Protein AF-0000000075267947 (afdb_homodimer)

pLDDT: mean 94.57, std 9.9, range [44.94, 98.88]

Sequence (146 aa):
MGRKKIKIQPIKDDRNRQVTFLKRKHGLMKKAYELSVLCDCEIALIIFNNNGKLVQYASTDIDKILMKYTEVRMGRKKIKIQPIKDDRNRQVTFLKRKHGLMKKAYELSVLCDCEIALIIFNNNGKLVQYASTDIDKILMKYTEVR

Solvent-accessible surface area (backbone atoms only — not comparable to full-atom values): 8248 Å² total; per-residue (Å²): 131,78,78,79,84,74,77,88,44,64,51,81,53,65,68,59,25,50,53,50,42,55,53,48,52,50,50,52,51,50,52,50,51,46,48,24,43,28,38,54,28,46,38,38,38,41,35,29,43,72,83,62,52,81,46,75,49,45,71,64,60,52,67,57,52,51,50,51,48,64,68,71,100,132,77,76,79,85,75,77,91,44,64,49,80,54,64,69,59,23,51,53,50,41,55,53,48,52,52,51,50,51,51,51,51,52,46,47,24,44,29,38,55,28,46,38,37,38,42,36,29,42,71,85,62,52,80,45,76,49,48,71,62,60,52,68,57,53,52,49,50,49,68,70,69,106

Nearest PDB structures (foldseek):
  1egw-assembly1_B  TM=9.917E-01  e=1.028E-09  Homo sapiens
  3p57-assembly1_D  TM=9.817E-01  e=1.560E-09  Homo sapiens
  6byy-assembly1_B  TM=9.803E-01  e=1.560E-09  Homo sapiens
  1n6j-assembly1_A  TM=9.593E-01  e=1.028E-09  Homo sapiens
  6wc2-assembly2_C  TM=9.801E-01  e=2.367E-09  Homo sapiens

Radius of gyration: 15.8 Å; Cα contacts (8 Å, |Δi|>4): 189; chains: 2; bounding box: 46×40×33 Å

Structure (mmCIF, N/CA/C/O backbone):
data_AF-0000000075267947-model_v1
#
loop_
_entity.id
_entity.type
_entity.pdbx_description
1 polymer 'MADS-box transcription factor'
#
loop_
_atom_site.group_PDB
_atom_site.id
_atom_site.type_symbol
_atom_site.label_atom_id
_atom_site.label_alt_id
_atom_site.label_comp_id
_atom_site.label_asym_id
_atom_site.label_entity_id
_atom_site.label_seq_id
_atom_site.pdbx_PDB_ins_code
_atom_site.Cartn_x
_atom_site.Cartn_y
_atom_site.Cartn_z
_atom_site.occupancy
_atom_site.B_iso_or_equiv
_atom_site.auth_seq_id
_atom_site.auth_comp_id
_atom_site.auth_asym_id
_atom_site.auth_atom_id
_atom_site.pdbx_PDB_model_num
ATOM 1 N N . ME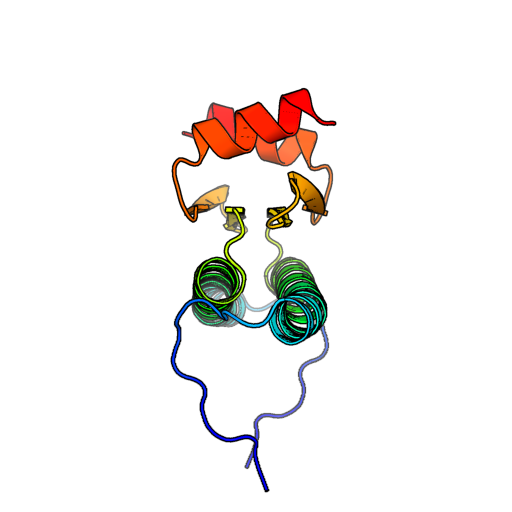T A 1 1 ? -24.734 -5.973 -10.82 1 44.94 1 MET A N 1
ATOM 2 C CA . MET A 1 1 ? -24.422 -7.055 -9.898 1 44.94 1 MET A CA 1
ATOM 3 C C . MET A 1 1 ? -22.969 -6.969 -9.422 1 44.94 1 MET A C 1
ATOM 5 O O . MET A 1 1 ? -22.078 -6.648 -10.203 1 44.94 1 MET A O 1
ATOM 9 N N . GLY A 1 2 ? -22.766 -6.812 -8.133 1 45.41 2 GLY A N 1
ATOM 10 C CA . GLY A 1 2 ? -21.391 -6.66 -7.703 1 45.41 2 GLY A CA 1
ATOM 11 C C . GLY A 1 2 ? -20.547 -7.91 -7.922 1 45.41 2 GLY A C 1
ATOM 12 O O . GLY A 1 2 ? -21.094 -9 -8.125 1 45.41 2 GLY A O 1
ATOM 13 N N . ARG A 1 3 ? -19.406 -7.859 -8.219 1 65.62 3 ARG A N 1
ATOM 14 C CA . ARG A 1 3 ? -18.531 -9.016 -8.43 1 65.62 3 ARG A CA 1
ATOM 15 C C . ARG A 1 3 ? -18.562 -9.945 -7.227 1 65.62 3 ARG A C 1
ATOM 17 O O . ARG A 1 3 ? -18.812 -9.508 -6.102 1 65.62 3 ARG A O 1
ATOM 24 N N . LYS A 1 4 ? -18.688 -11.281 -7.539 1 73.62 4 LYS A N 1
ATOM 25 C CA . LYS A 1 4 ? -18.562 -12.266 -6.469 1 73.62 4 LYS A CA 1
ATOM 26 C C . LYS A 1 4 ? -17.312 -12.016 -5.637 1 73.62 4 LYS A C 1
ATOM 28 O O . LYS A 1 4 ? -16.266 -11.641 -6.172 1 73.62 4 LYS A O 1
ATOM 33 N N . LYS A 1 5 ? -17.5 -12.141 -4.32 1 82.19 5 LYS A N 1
ATOM 34 C CA . LYS A 1 5 ? -16.375 -12.055 -3.41 1 82.19 5 LYS A CA 1
ATOM 35 C C . LYS A 1 5 ? -15.328 -13.125 -3.717 1 82.19 5 LYS A C 1
ATOM 37 O O . LYS A 1 5 ? -15.672 -14.305 -3.855 1 82.19 5 LYS A O 1
ATOM 42 N N . ILE A 1 6 ? -14.141 -12.727 -3.883 1 85.06 6 ILE A N 1
ATOM 43 C CA . ILE A 1 6 ? -13.078 -13.672 -4.219 1 85.06 6 ILE A CA 1
ATOM 44 C C . ILE A 1 6 ? -12.375 -14.133 -2.943 1 85.06 6 ILE A C 1
ATOM 46 O O . ILE A 1 6 ? -12.195 -13.344 -2.01 1 85.06 6 ILE A O 1
ATOM 50 N N . LYS A 1 7 ? -12.172 -15.523 -2.893 1 93 7 LYS A N 1
ATOM 51 C CA . LYS A 1 7 ? -11.32 -16.047 -1.828 1 93 7 LYS A CA 1
ATOM 52 C C . LYS A 1 7 ? -9.875 -15.57 -1.996 1 93 7 LYS A C 1
ATOM 54 O O . LYS A 1 7 ? -9.344 -15.57 -3.109 1 93 7 LYS A O 1
ATOM 59 N N . ILE A 1 8 ? -9.25 -15.172 -0.842 1 97.25 8 ILE A N 1
ATOM 60 C CA . ILE A 1 8 ? -7.859 -14.719 -0.91 1 97.25 8 ILE A CA 1
ATOM 61 C C . ILE A 1 8 ? -6.93 -15.93 -0.964 1 97.25 8 ILE A C 1
ATOM 63 O O . ILE A 1 8 ? -6.512 -16.438 0.075 1 97.25 8 ILE A O 1
ATOM 67 N N . GLN A 1 9 ? -6.785 -16.359 -2.043 1 97.81 9 GLN A N 1
ATOM 68 C CA . GLN A 1 9 ? -5.887 -17.469 -2.379 1 97.81 9 GLN A CA 1
ATOM 69 C C . GLN A 1 9 ? -5.168 -17.203 -3.699 1 97.81 9 GLN A C 1
ATOM 71 O O . GLN A 1 9 ? -5.691 -16.5 -4.566 1 97.81 9 GLN A O 1
ATOM 76 N N . PRO A 1 10 ? -3.996 -17.766 -3.732 1 97.38 10 PRO A N 1
ATOM 77 C CA . PRO A 1 10 ? -3.258 -17.547 -4.977 1 97.38 10 PRO A CA 1
ATOM 78 C C . PRO A 1 10 ? -4.078 -17.891 -6.219 1 97.38 10 PRO A C 1
ATOM 80 O O . PRO A 1 10 ? -4.719 -18.938 -6.266 1 97.38 10 PRO A O 1
ATOM 83 N N . ILE A 1 11 ? -4.055 -17 -7.164 1 97.25 11 ILE A N 1
ATOM 84 C CA . ILE A 1 11 ? -4.699 -17.219 -8.453 1 97.25 11 ILE A CA 1
ATOM 85 C C . ILE A 1 11 ? -3.828 -18.141 -9.312 1 97.25 11 ILE A C 1
ATOM 87 O O . ILE A 1 11 ? -2.66 -17.844 -9.562 1 97.25 11 ILE A O 1
ATOM 91 N N . LYS A 1 12 ? -4.344 -19.188 -9.797 1 96.56 12 LYS A N 1
ATOM 92 C CA . LYS A 1 12 ? -3.588 -20.203 -10.531 1 96.56 12 LYS A CA 1
ATOM 93 C C . LYS A 1 12 ? -3.424 -19.812 -12 1 96.56 12 LYS A C 1
ATOM 95 O O . LYS A 1 12 ? -2.35 -19.984 -12.578 1 96.56 12 LYS A O 1
ATOM 100 N N . ASP A 1 13 ? -4.52 -19.328 -12.594 1 96.62 13 ASP A N 1
ATOM 101 C CA . ASP A 1 13 ? -4.469 -18.953 -14 1 96.62 13 ASP A CA 1
ATOM 102 C C . ASP A 1 13 ? -3.588 -17.719 -14.211 1 96.62 13 ASP A C 1
ATOM 104 O O . ASP A 1 13 ? -3.832 -16.672 -13.617 1 96.62 13 ASP A O 1
ATOM 108 N N . ASP A 1 14 ? -2.604 -17.844 -15.102 1 95.56 14 ASP A N 1
ATOM 109 C CA . ASP A 1 14 ? -1.613 -16.781 -15.297 1 95.56 14 ASP A CA 1
ATOM 110 C C . ASP A 1 14 ? -2.262 -15.523 -15.844 1 95.56 14 ASP A C 1
ATOM 112 O O . ASP A 1 14 ? -1.948 -14.414 -15.406 1 95.56 14 ASP A O 1
ATOM 116 N N . ARG A 1 15 ? -3.102 -15.711 -16.797 1 96.62 15 ARG A N 1
ATOM 117 C CA . ARG A 1 15 ? -3.74 -14.555 -17.406 1 96.62 15 ARG A CA 1
ATOM 118 C C . ARG A 1 15 ? -4.57 -13.781 -16.391 1 96.62 15 ARG A C 1
ATOM 120 O O . ARG A 1 15 ? -4.457 -12.562 -16.281 1 96.62 15 ARG A O 1
ATOM 127 N N . ASN A 1 16 ? -5.375 -14.477 -15.609 1 96 16 ASN A N 1
ATOM 128 C CA . ASN A 1 16 ? -6.184 -13.844 -14.57 1 96 16 ASN A CA 1
ATOM 129 C C . ASN A 1 16 ? -5.309 -13.195 -13.492 1 96 16 ASN A C 1
ATOM 131 O O . ASN A 1 16 ? -5.625 -12.109 -13 1 96 16 ASN A O 1
ATOM 135 N N . ARG A 1 17 ? -4.281 -13.906 -13.164 1 97.25 17 ARG A N 1
ATOM 136 C CA . ARG A 1 17 ? -3.377 -13.391 -12.141 1 97.25 17 ARG A CA 1
ATOM 137 C C . ARG A 1 17 ? -2.754 -12.07 -12.578 1 97.25 17 ARG A C 1
ATOM 139 O O . ARG A 1 17 ? -2.645 -11.133 -11.781 1 97.25 17 ARG A O 1
ATOM 146 N N . GLN A 1 18 ? -2.422 -12.055 -13.812 1 97.31 18 GLN A N 1
ATOM 147 C CA . GLN A 1 18 ? -1.808 -10.844 -14.344 1 97.31 18 GLN A CA 1
ATOM 148 C C . GLN A 1 18 ? -2.809 -9.695 -14.391 1 97.31 18 GLN A C 1
ATOM 150 O O . GLN A 1 18 ? -2.475 -8.555 -14.055 1 97.31 18 GLN A O 1
ATOM 155 N N . VAL A 1 19 ? -3.996 -10.062 -14.812 1 97.25 19 VAL A N 1
ATOM 156 C CA . VAL A 1 19 ? -5.027 -9.031 -14.906 1 97.25 19 VAL A CA 1
ATOM 157 C C . VAL A 1 19 ? -5.348 -8.492 -13.516 1 97.25 19 VAL A C 1
ATOM 159 O O . VAL A 1 19 ? -5.457 -7.277 -13.328 1 97.25 19 VAL A O 1
ATOM 162 N N . THR A 1 20 ? -5.492 -9.359 -12.562 1 97.25 20 THR A N 1
ATOM 163 C CA . THR A 1 20 ? -5.762 -8.953 -11.188 1 97.25 20 THR A CA 1
ATOM 164 C C . THR A 1 20 ? -4.617 -8.109 -10.633 1 97.25 20 THR A C 1
ATOM 166 O O . THR A 1 20 ? -4.852 -7.074 -10.008 1 97.25 20 THR A O 1
ATOM 169 N N . PHE A 1 21 ? -3.365 -8.508 -10.906 1 98.38 21 PHE A N 1
ATOM 170 C CA . PHE A 1 21 ? -2.197 -7.773 -10.438 1 98.38 21 PHE A CA 1
ATOM 171 C C . PHE A 1 21 ? -2.227 -6.332 -10.922 1 98.38 21 PHE A C 1
ATOM 173 O O . PHE A 1 21 ? -2.016 -5.402 -10.148 1 98.38 21 PHE A O 1
ATOM 180 N N . LEU A 1 22 ? -2.543 -6.16 -12.148 1 97.94 22 LEU A N 1
ATOM 181 C CA . LEU A 1 22 ? -2.527 -4.824 -12.742 1 97.94 22 LEU A CA 1
ATOM 182 C C . LEU A 1 22 ? -3.584 -3.934 -12.094 1 97.94 22 LEU A C 1
ATOM 184 O O . LEU A 1 22 ? -3.303 -2.785 -11.742 1 97.94 22 LEU A O 1
ATOM 188 N N . LYS A 1 23 ? -4.676 -4.531 -11.953 1 97.56 23 LYS A N 1
ATOM 189 C CA . LYS A 1 23 ? -5.785 -3.754 -11.398 1 97.56 23 LYS A CA 1
ATOM 190 C C . LYS A 1 23 ? -5.551 -3.422 -9.93 1 97.56 23 LYS A C 1
ATOM 192 O O . LYS A 1 23 ? -5.684 -2.268 -9.523 1 97.56 23 LYS A O 1
ATOM 197 N N . ARG A 1 24 ? -5.176 -4.367 -9.258 1 98.31 24 ARG A N 1
ATOM 198 C CA . ARG A 1 24 ? -5.023 -4.16 -7.82 1 98.31 24 ARG A CA 1
ATOM 199 C C . ARG A 1 24 ? -3.779 -3.332 -7.512 1 98.31 24 ARG A C 1
ATOM 201 O O . ARG A 1 24 ? -3.766 -2.553 -6.559 1 98.31 24 ARG A O 1
ATOM 208 N N . LYS A 1 25 ? -2.719 -3.576 -8.219 1 98.44 25 LYS A N 1
ATOM 209 C CA . LYS A 1 25 ? -1.523 -2.752 -8.062 1 98.44 25 LYS A CA 1
ATOM 210 C C . LYS A 1 25 ? -1.855 -1.271 -8.219 1 98.44 25 LYS A C 1
ATOM 212 O O . LYS A 1 25 ? -1.41 -0.444 -7.418 1 98.44 25 LYS A O 1
ATOM 217 N N . HIS A 1 26 ? -2.627 -1.003 -9.25 1 98.25 26 HIS A N 1
ATOM 218 C CA . HIS A 1 26 ? -3.018 0.383 -9.484 1 98.25 26 HIS A CA 1
ATOM 219 C C . HIS A 1 26 ? -3.844 0.93 -8.328 1 98.25 26 HIS A C 1
ATOM 221 O O . HIS A 1 26 ?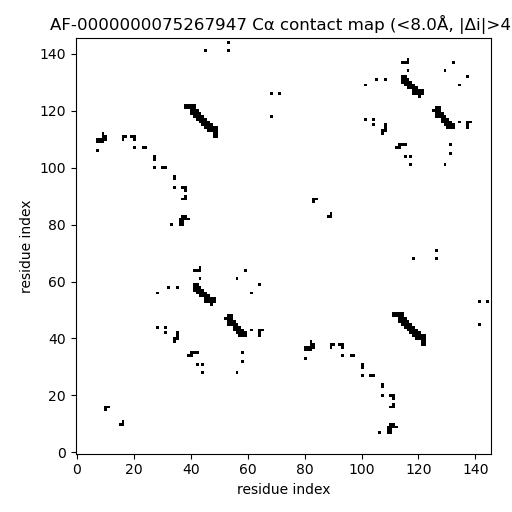 -3.643 2.068 -7.898 1 98.25 26 HIS A O 1
ATOM 227 N N . GLY A 1 27 ? -4.773 0.113 -7.879 1 98.31 27 GLY A N 1
ATOM 228 C CA . GLY A 1 27 ? -5.578 0.511 -6.73 1 98.31 27 GLY A CA 1
ATOM 229 C C . GLY A 1 27 ? -4.754 0.748 -5.48 1 98.31 27 GLY A C 1
ATOM 230 O O . GLY A 1 27 ? -4.992 1.71 -4.746 1 98.31 27 GLY A O 1
ATOM 231 N N . LEU A 1 28 ? -3.838 -0.095 -5.238 1 98.81 28 LEU A N 1
ATOM 232 C CA . LEU A 1 28 ? -2.965 0.012 -4.074 1 98.81 28 LEU A CA 1
ATOM 233 C C . LEU A 1 28 ? -2.146 1.298 -4.125 1 98.81 28 LEU A C 1
ATOM 235 O O . LEU A 1 28 ? -2.062 2.025 -3.133 1 98.81 28 LEU A O 1
ATOM 239 N N . MET A 1 29 ? -1.665 1.595 -5.301 1 98.56 29 MET A N 1
ATOM 240 C CA . MET A 1 29 ? -0.85 2.793 -5.473 1 98.56 29 MET A CA 1
ATOM 241 C C . MET A 1 29 ? -1.688 4.055 -5.285 1 98.56 29 MET A C 1
ATOM 243 O O . MET A 1 29 ? -1.232 5.023 -4.676 1 98.56 29 MET A O 1
ATOM 247 N N . LYS A 1 30 ? -2.848 3.988 -5.801 1 9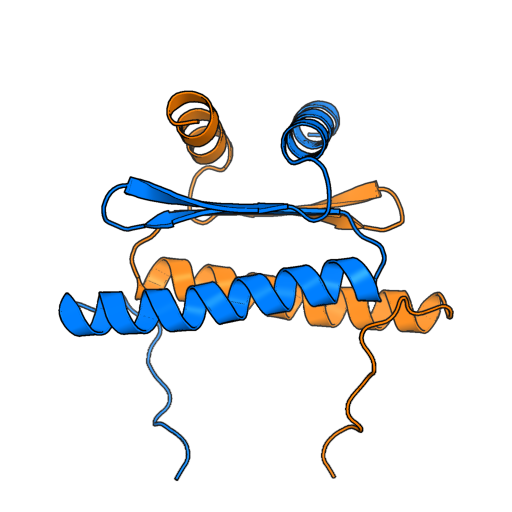8.31 30 LYS A N 1
ATOM 248 C CA . LYS A 1 30 ? -3.754 5.121 -5.637 1 98.31 30 LYS A CA 1
ATOM 249 C C . LYS A 1 30 ? -4.066 5.367 -4.164 1 98.31 30 LYS A C 1
ATOM 251 O O . LYS A 1 30 ? -4.035 6.508 -3.699 1 98.31 30 LYS A O 1
ATOM 256 N N . LYS A 1 31 ? -4.332 4.32 -3.482 1 98.56 31 LYS A N 1
ATOM 257 C CA . LYS A 1 31 ? -4.652 4.445 -2.062 1 98.56 31 LYS A CA 1
ATOM 258 C C . LYS A 1 31 ? -3.449 4.945 -1.27 1 98.56 31 LYS A C 1
ATOM 260 O O . LYS A 1 31 ? -3.605 5.684 -0.294 1 98.56 31 LYS A O 1
ATOM 265 N N . ALA A 1 32 ? -2.242 4.523 -1.625 1 98.81 32 ALA A N 1
ATOM 266 C CA . ALA A 1 32 ? -1.024 4.996 -0.971 1 98.81 32 ALA A CA 1
ATOM 267 C C . ALA A 1 32 ? -0.832 6.492 -1.185 1 98.81 32 ALA A C 1
ATOM 269 O O . ALA A 1 32 ? -0.498 7.223 -0.248 1 98.81 32 ALA A O 1
ATOM 270 N N . TYR A 1 33 ? -1.045 6.965 -2.373 1 98.69 33 TYR A N 1
ATOM 271 C CA . TYR A 1 33 ? -0.956 8.383 -2.697 1 98.69 33 TYR A CA 1
ATOM 272 C C . TYR A 1 33 ? -1.949 9.195 -1.873 1 98.69 33 TYR A C 1
ATOM 274 O O . TYR A 1 33 ? -1.587 10.211 -1.276 1 98.69 33 TYR A O 1
ATOM 282 N N . GLU A 1 34 ? -3.154 8.727 -1.922 1 98.56 34 GLU A N 1
ATOM 283 C CA . GLU A 1 34 ? -4.203 9.438 -1.19 1 98.56 34 GLU A CA 1
ATOM 284 C C . GLU A 1 34 ? -3.865 9.539 0.294 1 98.56 34 GLU A C 1
ATOM 286 O O . GLU A 1 34 ? -4.008 10.609 0.896 1 98.56 34 GLU A O 1
ATOM 291 N N . LEU A 1 35 ? -3.506 8.406 0.813 1 98.56 35 LEU A N 1
ATOM 292 C CA . LEU A 1 35 ? -3.146 8.398 2.227 1 98.56 35 LEU A CA 1
ATOM 293 C C . LEU A 1 35 ? -2.014 9.375 2.51 1 98.56 35 LEU A C 1
ATOM 295 O O . LEU A 1 35 ? -2.064 10.125 3.486 1 98.56 35 LEU A O 1
ATOM 299 N N . SER A 1 36 ? -1.017 9.359 1.677 1 98.75 36 SER A N 1
ATOM 300 C CA . SER A 1 36 ? 0.138 10.227 1.878 1 98.75 36 SER A CA 1
ATOM 301 C C . SER A 1 36 ? -0.272 11.695 1.9 1 98.75 36 SER A C 1
ATOM 303 O O . SER A 1 36 ? 0.194 12.469 2.746 1 98.75 36 SER A O 1
ATOM 305 N N . VAL A 1 37 ? -1.178 12.102 1.023 1 98.5 37 VAL A N 1
ATOM 306 C CA . VAL A 1 37 ? -1.596 13.492 0.899 1 98.5 37 VAL A CA 1
ATOM 307 C C . VAL A 1 37 ? -2.555 13.852 2.033 1 98.5 37 VAL A C 1
ATOM 309 O O . VAL A 1 37 ? -2.383 14.867 2.705 1 98.5 37 VAL A O 1
ATOM 312 N N . LEU A 1 38 ? -3.498 12.969 2.287 1 98.19 38 LEU A N 1
ATOM 313 C CA . LEU A 1 38 ? -4.527 13.242 3.283 1 98.19 38 LEU A CA 1
ATOM 314 C C . LEU A 1 38 ? -3.914 13.383 4.672 1 98.19 38 LEU A C 1
ATOM 316 O O . LEU A 1 38 ? -4.328 14.242 5.453 1 98.19 38 LEU A O 1
ATOM 320 N N . CYS A 1 39 ? -2.936 12.539 4.895 1 98.31 39 CYS A N 1
ATOM 321 C CA . CYS A 1 39 ? -2.49 12.438 6.281 1 98.31 39 CYS A CA 1
ATOM 322 C C . CYS A 1 39 ? -1.062 12.945 6.434 1 98.31 39 CYS A C 1
ATOM 324 O O . CYS A 1 39 ? -0.42 12.711 7.457 1 98.31 39 CYS A O 1
ATOM 326 N N . ASP A 1 40 ? -0.593 13.531 5.414 1 97.69 40 ASP A N 1
ATOM 327 C CA . ASP A 1 40 ? 0.743 14.109 5.477 1 97.69 40 ASP A CA 1
ATOM 328 C C . ASP A 1 40 ? 1.751 13.117 6.043 1 97.69 40 ASP A C 1
ATOM 330 O O . ASP A 1 40 ? 2.439 13.406 7.023 1 97.69 40 ASP A O 1
ATOM 334 N N . CYS A 1 41 ? 1.851 11.992 5.43 1 98.25 41 CYS A N 1
ATOM 335 C CA . CYS A 1 41 ? 2.783 10.953 5.844 1 98.25 41 CYS A CA 1
ATOM 336 C C . CYS A 1 41 ? 3.68 10.531 4.688 1 98.25 41 CYS A C 1
ATOM 338 O O . CYS A 1 41 ? 3.42 10.883 3.535 1 98.25 41 CYS A O 1
ATOM 340 N N . GLU A 1 42 ? 4.75 9.945 5.016 1 98.56 42 GLU A N 1
ATOM 341 C CA . GLU A 1 42 ? 5.676 9.422 4.016 1 98.56 42 GLU A CA 1
ATOM 342 C C . GLU A 1 42 ? 5.457 7.934 3.781 1 98.56 42 GLU A C 1
ATOM 344 O O . GLU A 1 42 ? 5.336 7.16 4.734 1 98.56 42 GLU A O 1
ATOM 349 N N . ILE A 1 43 ? 5.344 7.598 2.492 1 98.81 43 ILE A N 1
ATOM 350 C CA . ILE A 1 43 ? 5.066 6.203 2.16 1 98.81 43 ILE A CA 1
ATOM 351 C C . ILE A 1 43 ? 6.035 5.727 1.078 1 98.81 43 ILE A C 1
ATOM 353 O O . ILE A 1 43 ? 6.277 6.438 0.1 1 98.81 43 ILE A O 1
ATOM 357 N N . ALA A 1 44 ? 6.648 4.609 1.306 1 98.81 44 ALA A N 1
ATOM 358 C CA . ALA A 1 44 ? 7.34 3.832 0.28 1 98.81 44 ALA A CA 1
ATOM 359 C C . ALA A 1 44 ? 6.672 2.473 0.078 1 98.81 44 ALA A C 1
ATOM 361 O O . ALA A 1 44 ? 6.398 1.76 1.046 1 98.81 44 ALA A O 1
ATOM 362 N N . LEU A 1 45 ? 6.32 2.201 -1.161 1 98.88 45 LEU A N 1
ATOM 363 C CA . LEU A 1 45 ? 5.719 0.937 -1.572 1 98.88 45 LEU A CA 1
ATOM 364 C C . LEU A 1 45 ? 6.574 0.245 -2.627 1 98.88 45 LEU A C 1
ATOM 366 O O . LEU A 1 45 ? 6.832 0.809 -3.691 1 98.88 45 LEU A O 1
ATOM 370 N N . ILE A 1 46 ? 7.031 -0.913 -2.279 1 98.69 46 ILE A N 1
ATOM 371 C CA . ILE A 1 46 ? 7.863 -1.708 -3.176 1 98.69 46 ILE A CA 1
ATOM 372 C C . ILE A 1 46 ? 7.172 -3.035 -3.48 1 98.69 46 ILE A C 1
ATOM 374 O O . ILE A 1 46 ? 6.785 -3.766 -2.566 1 98.69 46 ILE A O 1
ATOM 378 N N . ILE A 1 47 ? 6.98 -3.318 -4.789 1 98.69 47 ILE A N 1
ATOM 379 C CA . ILE A 1 47 ? 6.332 -4.551 -5.227 1 98.69 47 ILE A CA 1
ATOM 380 C C . ILE A 1 47 ? 7.215 -5.266 -6.246 1 98.69 47 ILE A C 1
ATOM 382 O O . ILE A 1 47 ? 7.656 -4.664 -7.227 1 98.69 47 ILE A O 1
ATOM 386 N N . PHE A 1 48 ? 7.523 -6.477 -5.941 1 98.44 48 PHE A N 1
ATOM 387 C CA . PHE A 1 48 ? 8.07 -7.371 -6.957 1 98.44 48 PHE A CA 1
ATOM 388 C C . PHE A 1 48 ? 7.02 -8.367 -7.426 1 98.44 48 PHE A C 1
ATOM 390 O O . PHE A 1 48 ? 6.477 -9.125 -6.625 1 98.44 48 PHE A O 1
ATOM 397 N N . ASN A 1 49 ? 6.715 -8.312 -8.719 1 97.25 49 ASN A N 1
ATOM 398 C CA . ASN A 1 49 ? 5.723 -9.266 -9.203 1 97.25 49 ASN A CA 1
ATOM 399 C C . ASN A 1 49 ? 6.309 -10.672 -9.312 1 97.25 49 ASN A C 1
ATOM 401 O O . ASN A 1 49 ? 7.449 -10.914 -8.906 1 97.25 49 ASN A O 1
ATOM 405 N N . ASN A 1 50 ? 5.453 -11.547 -9.773 1 94.44 50 ASN A N 1
ATOM 406 C CA . ASN A 1 50 ? 5.832 -12.961 -9.805 1 94.44 50 ASN A CA 1
ATOM 407 C C . ASN A 1 50 ? 7.02 -13.203 -10.727 1 94.44 50 ASN A C 1
ATOM 409 O O . ASN A 1 50 ? 7.789 -14.141 -10.523 1 94.44 50 ASN A O 1
ATOM 413 N N . ASN A 1 51 ? 7.27 -12.266 -11.656 1 93.94 51 ASN A N 1
ATOM 414 C CA . ASN A 1 51 ? 8.391 -12.398 -12.578 1 93.94 51 ASN A CA 1
ATOM 415 C C . ASN A 1 51 ? 9.609 -11.609 -12.094 1 93.94 51 ASN A C 1
ATOM 417 O O . ASN A 1 51 ? 10.617 -11.531 -12.789 1 93.94 51 ASN A O 1
ATOM 421 N N . GLY A 1 52 ? 9.484 -10.961 -10.992 1 94.5 52 GLY A N 1
ATOM 422 C CA . GLY A 1 52 ? 10.609 -10.242 -10.43 1 94.5 52 GLY A CA 1
ATOM 423 C C . GLY A 1 52 ? 10.688 -8.797 -10.891 1 94.5 52 GLY A C 1
ATOM 424 O O . GLY A 1 52 ? 11.641 -8.086 -10.562 1 94.5 52 GLY A O 1
ATOM 425 N N . LYS A 1 53 ? 9.711 -8.414 -11.68 1 96.25 53 LYS A N 1
ATOM 426 C CA . LYS A 1 53 ? 9.695 -7.023 -12.109 1 96.25 53 LYS A CA 1
ATOM 427 C C . LYS A 1 53 ? 9.336 -6.09 -10.961 1 96.25 53 LYS A C 1
ATOM 429 O O . LYS A 1 53 ? 8.422 -6.379 -10.18 1 96.25 53 LYS A O 1
ATOM 434 N N . LEU A 1 54 ? 10.078 -4.938 -10.953 1 97.81 54 LEU A N 1
ATOM 435 C CA . LEU A 1 54 ? 9.914 -3.979 -9.867 1 97.81 54 LEU A CA 1
ATOM 436 C C . LEU A 1 54 ? 8.867 -2.926 -10.234 1 97.81 54 LEU A C 1
ATOM 438 O O . LEU A 1 54 ? 8.898 -2.371 -11.328 1 97.81 54 LEU A O 1
ATOM 442 N N . VAL A 1 55 ? 7.926 -2.756 -9.297 1 97.69 55 VAL A N 1
ATOM 443 C CA . VAL A 1 55 ? 7.031 -1.604 -9.258 1 97.69 55 VAL A CA 1
ATOM 444 C C . VAL A 1 55 ? 7.195 -0.86 -7.934 1 97.69 55 VAL A C 1
ATOM 446 O O . VAL A 1 55 ? 7.312 -1.482 -6.875 1 97.69 55 VAL A O 1
ATOM 449 N N . GLN A 1 56 ? 7.211 0.465 -8.047 1 97.88 56 GLN A N 1
ATOM 450 C CA . GLN A 1 56 ? 7.387 1.186 -6.789 1 97.88 56 GLN A CA 1
ATOM 451 C C . GLN A 1 56 ? 6.586 2.484 -6.781 1 97.88 56 GLN A C 1
ATOM 453 O O . GLN A 1 56 ? 6.242 3.014 -7.84 1 97.88 56 GLN A O 1
ATOM 458 N N . TYR A 1 57 ? 6.254 2.846 -5.613 1 98.38 57 TYR A N 1
ATOM 459 C CA . TYR A 1 57 ? 5.703 4.164 -5.316 1 98.38 57 TYR A CA 1
ATOM 460 C C . TYR A 1 57 ? 6.379 4.777 -4.102 1 98.38 57 TYR A C 1
ATOM 462 O O . TYR A 1 57 ? 6.66 4.086 -3.121 1 98.38 57 TYR A O 1
ATOM 470 N N . ALA A 1 58 ? 6.621 6.074 -4.219 1 98.5 58 ALA A N 1
ATOM 471 C CA . ALA A 1 58 ? 7.117 6.828 -3.068 1 98.5 58 ALA A CA 1
ATOM 472 C C . ALA A 1 58 ? 6.488 8.219 -3.012 1 98.5 58 ALA A C 1
ATOM 474 O O . ALA A 1 58 ? 6.34 8.883 -4.043 1 98.5 58 ALA A O 1
ATOM 475 N N . SER A 1 59 ? 6.062 8.594 -1.83 1 97.94 59 SER A N 1
ATOM 476 C CA . SER A 1 59 ? 5.449 9.906 -1.669 1 97.94 59 SER A CA 1
ATOM 477 C C . SER A 1 59 ? 6.473 11.023 -1.879 1 97.94 59 SER A C 1
ATOM 479 O O . SER A 1 59 ? 6.109 12.148 -2.234 1 97.94 59 SER A O 1
ATOM 481 N N . THR A 1 60 ? 7.648 10.812 -1.524 1 95.19 60 THR A N 1
ATOM 482 C CA . THR A 1 60 ? 8.789 11.68 -1.779 1 95.19 60 THR A CA 1
ATOM 483 C C . THR A 1 60 ? 9.953 10.891 -2.369 1 95.19 60 THR A C 1
ATOM 485 O O . THR A 1 60 ? 9.75 10.031 -3.23 1 95.19 60 THR A O 1
ATOM 488 N N . ASP A 1 61 ? 11.094 11.148 -1.885 1 96.19 61 ASP A N 1
ATOM 489 C CA . ASP A 1 61 ? 12.273 10.414 -2.33 1 96.19 61 ASP A CA 1
ATOM 490 C C . ASP A 1 61 ? 12.391 9.07 -1.612 1 96.19 61 ASP A C 1
ATOM 492 O O . ASP A 1 61 ? 12.547 9.023 -0.391 1 96.19 61 ASP A O 1
ATOM 496 N N . ILE A 1 62 ? 12.344 8.047 -2.475 1 97.19 62 ILE A N 1
ATOM 497 C CA . ILE A 1 62 ? 12.305 6.707 -1.897 1 97.19 62 ILE A CA 1
ATOM 498 C C . ILE A 1 62 ? 13.594 6.434 -1.131 1 97.19 62 ILE A C 1
ATOM 500 O O . ILE A 1 62 ? 13.578 5.773 -0.091 1 97.19 62 ILE A O 1
ATOM 504 N N . ASP A 1 63 ? 14.742 6.875 -1.604 1 96.5 63 ASP A N 1
ATOM 505 C CA . ASP A 1 63 ? 16.016 6.656 -0.915 1 96.5 63 ASP A CA 1
ATOM 506 C C . ASP A 1 63 ? 16.016 7.309 0.466 1 96.5 63 ASP A C 1
ATOM 508 O O . ASP A 1 63 ? 16.562 6.754 1.421 1 96.5 63 ASP A O 1
ATOM 512 N N . LYS A 1 64 ? 15.445 8.391 0.509 1 97.25 64 LYS A N 1
ATOM 513 C CA . LYS A 1 64 ? 15.359 9.086 1.792 1 97.25 64 LYS A CA 1
ATOM 514 C C . LYS A 1 64 ? 14.469 8.328 2.77 1 97.25 64 LYS A C 1
ATOM 516 O O . LYS A 1 64 ? 14.805 8.195 3.949 1 97.25 64 LYS A O 1
ATOM 521 N N . ILE A 1 65 ? 13.344 7.855 2.244 1 97.75 65 ILE A N 1
ATOM 522 C CA . ILE A 1 65 ? 12.43 7.105 3.104 1 97.75 65 ILE A CA 1
ATOM 523 C C . ILE A 1 65 ? 13.125 5.836 3.6 1 97.75 65 ILE A C 1
ATOM 525 O O . ILE A 1 65 ? 13.031 5.492 4.781 1 97.75 65 ILE A O 1
ATOM 529 N N . LEU A 1 66 ? 13.82 5.145 2.699 1 97.31 66 LEU A N 1
ATOM 530 C CA . LEU A 1 66 ? 14.492 3.904 3.066 1 97.31 66 LEU A CA 1
ATOM 531 C C . LEU A 1 66 ? 15.633 4.172 4.051 1 97.31 66 LEU A C 1
ATOM 533 O O . LEU A 1 66 ? 15.891 3.359 4.941 1 97.31 66 LEU A O 1
ATOM 537 N N . MET A 1 67 ? 16.297 5.238 3.836 1 96.69 67 MET A N 1
ATOM 538 C CA . MET A 1 67 ? 17.344 5.621 4.789 1 96.69 67 MET A CA 1
ATOM 539 C C . MET A 1 67 ? 16.734 5.875 6.172 1 96.69 67 MET A C 1
ATOM 541 O O . MET A 1 67 ? 17.281 5.406 7.18 1 96.69 67 MET A O 1
ATOM 545 N N . LYS A 1 68 ? 15.734 6.652 6.25 1 97 68 LYS A N 1
ATOM 546 C CA . LYS A 1 68 ? 15.031 6.895 7.504 1 97 68 LYS A CA 1
ATOM 547 C C . LYS A 1 68 ? 14.594 5.582 8.148 1 97 68 LYS A C 1
ATOM 549 O O . LYS A 1 68 ? 14.734 5.406 9.367 1 97 68 LYS A O 1
ATOM 554 N N . TYR A 1 69 ? 14.102 4.719 7.371 1 97.44 69 TYR A N 1
ATOM 555 C CA . TYR A 1 69 ? 13.688 3.402 7.844 1 97.44 69 TYR A CA 1
ATOM 556 C C . TYR A 1 69 ? 14.852 2.664 8.492 1 97.44 69 TYR A C 1
ATOM 558 O O . TYR A 1 69 ? 14.695 2.078 9.57 1 97.44 69 TYR A O 1
ATOM 566 N N . THR A 1 70 ? 15.977 2.676 7.863 1 95.25 70 THR A N 1
ATOM 567 C CA . THR A 1 70 ? 17.141 1.979 8.375 1 95.25 70 THR A CA 1
ATOM 568 C C . THR A 1 70 ? 17.641 2.625 9.672 1 95.25 70 THR A C 1
ATOM 570 O O . THR A 1 70 ? 18.203 1.95 10.531 1 95.25 70 THR A O 1
ATOM 573 N N . GLU A 1 71 ? 17.344 3.875 9.836 1 95 71 GLU A N 1
ATOM 574 C CA . GLU A 1 71 ? 17.812 4.617 11 1 95 71 GLU A CA 1
ATOM 575 C C . GLU A 1 71 ? 16.922 4.359 12.211 1 95 71 GLU A C 1
ATOM 577 O O . GLU A 1 71 ? 17.391 4.328 13.352 1 95 71 GLU A O 1
ATOM 582 N N . VAL A 1 72 ? 15.711 4.188 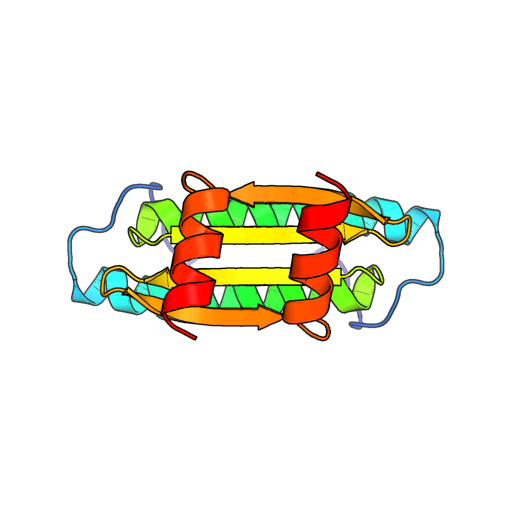11.93 1 91 72 VAL A N 1
ATOM 583 C CA . VAL A 1 72 ? 14.75 4.125 13.023 1 91 72 VAL A CA 1
ATOM 584 C C . VAL A 1 72 ? 14.57 2.678 13.477 1 91 72 VAL A C 1
ATOM 586 O O . VAL A 1 72 ? 14.227 2.416 14.633 1 91 72 VAL A O 1
ATOM 589 N N . ARG A 1 73 ? 14.773 1.785 12.617 1 82.31 73 ARG A N 1
ATOM 590 C CA . ARG A 1 73 ? 14.516 0.395 12.977 1 82.31 73 ARG A CA 1
ATOM 591 C C . ARG A 1 73 ? 15.57 -0.119 13.953 1 82.31 73 ARG A C 1
ATOM 593 O O . ARG A 1 73 ? 16.75 0.171 13.812 1 82.31 73 ARG A O 1
ATOM 600 N N . MET B 1 1 ? -26.641 6.211 3.309 1 45.62 1 MET B N 1
ATOM 601 C CA . MET B 1 1 ? -26.094 7.246 2.445 1 45.62 1 MET B CA 1
ATOM 602 C C . MET B 1 1 ? -24.562 7.152 2.395 1 45.62 1 MET B C 1
ATOM 604 O O . MET B 1 1 ? -23.922 6.836 3.398 1 45.62 1 MET B O 1
ATOM 608 N N . GLY B 1 2 ? -24.016 6.996 1.229 1 45.78 2 GLY B N 1
ATOM 609 C CA . GLY B 1 2 ? -22.578 6.832 1.21 1 45.78 2 GLY B CA 1
ATOM 610 C C . GLY B 1 2 ? -21.828 8.086 1.632 1 45.78 2 GLY B C 1
ATOM 611 O O . GLY B 1 2 ? -22.391 9.18 1.645 1 45.78 2 GLY B O 1
ATOM 612 N N . ARG B 1 3 ? -20.812 8.008 2.266 1 65.81 3 ARG B N 1
ATOM 613 C CA . ARG B 1 3 ? -20.031 9.164 2.693 1 65.81 3 ARG B CA 1
ATOM 614 C C . ARG B 1 3 ? -19.703 10.07 1.51 1 65.81 3 ARG B C 1
ATOM 616 O O . ARG B 1 3 ? -19.641 9.609 0.367 1 65.81 3 ARG B O 1
ATOM 623 N N . LYS B 1 4 ? -19.906 11.43 1.745 1 74.12 4 LYS B N 1
ATOM 624 C CA . LYS B 1 4 ? -19.469 12.406 0.742 1 74.12 4 LYS B CA 1
ATOM 625 C C . LYS B 1 4 ? -18.047 12.125 0.289 1 74.12 4 LYS B C 1
ATOM 627 O O . LYS B 1 4 ? -17.203 11.734 1.094 1 74.12 4 LYS B O 1
ATOM 632 N N . LYS B 1 5 ? -17.859 12.242 -1.031 1 81.69 5 LYS B N 1
ATOM 633 C CA . LYS B 1 5 ? -16.516 12.125 -1.59 1 81.69 5 LYS B CA 1
ATOM 634 C C . LYS B 1 5 ? -15.586 13.188 -1.007 1 81.69 5 LYS B C 1
ATOM 636 O O . LYS B 1 5 ? -15.938 14.367 -0.969 1 81.69 5 LYS B O 1
ATOM 641 N N . ILE B 1 6 ? -14.492 12.781 -0.511 1 84.69 6 ILE B N 1
ATOM 642 C CA . ILE B 1 6 ? -13.555 13.703 0.106 1 84.69 6 ILE B CA 1
ATOM 643 C C . ILE B 1 6 ? -12.523 14.164 -0.927 1 84.69 6 ILE B C 1
ATOM 645 O O . ILE B 1 6 ? -12.109 13.383 -1.785 1 84.69 6 ILE B O 1
ATOM 649 N N . LYS B 1 7 ? -12.305 15.539 -0.897 1 92.88 7 LYS B N 1
ATOM 650 C CA . LYS B 1 7 ? -11.188 16.047 -1.688 1 92.88 7 LYS B CA 1
ATOM 651 C C . LYS B 1 7 ? -9.852 15.562 -1.137 1 92.88 7 LYS B C 1
ATOM 653 O O . LYS B 1 7 ? -9.641 15.555 0.078 1 92.88 7 LYS B O 1
ATOM 658 N N . ILE B 1 8 ? -8.938 15.156 -2.084 1 97.25 8 ILE B N 1
ATOM 659 C CA . ILE B 1 8 ? -7.629 14.703 -1.642 1 97.25 8 ILE B CA 1
ATOM 660 C C . ILE B 1 8 ? -6.734 15.898 -1.338 1 97.25 8 ILE B C 1
ATOM 662 O O . ILE B 1 8 ? -6.047 16.406 -2.225 1 97.25 8 ILE B O 1
ATOM 666 N N . GLN B 1 9 ? -6.902 16.344 -0.266 1 97.81 9 GLN B N 1
ATOM 667 C CA . GLN B 1 9 ? -6.117 17.438 0.302 1 97.81 9 GLN B CA 1
ATOM 668 C C . GLN B 1 9 ? -5.785 17.172 1.767 1 97.81 9 GLN B C 1
ATOM 670 O O . GLN B 1 9 ? -6.531 16.484 2.463 1 97.81 9 GLN B O 1
ATOM 675 N N . PRO B 1 10 ? -4.66 17.719 2.113 1 97.44 10 PRO B N 1
ATOM 676 C CA . PRO B 1 10 ? -4.281 17.484 3.51 1 97.44 10 PRO B CA 1
ATOM 677 C C . PRO B 1 10 ? -5.398 17.844 4.488 1 97.44 10 PRO B C 1
ATOM 679 O O . PRO B 1 10 ? -6.016 18.906 4.367 1 97.44 10 PRO B O 1
ATOM 682 N N . ILE B 1 11 ? -5.625 16.969 5.402 1 97.25 11 ILE B N 1
ATOM 683 C CA . ILE B 1 11 ? -6.59 17.203 6.469 1 97.25 11 ILE B CA 1
ATOM 684 C C . ILE B 1 11 ? -5.969 18.109 7.527 1 97.25 11 ILE B C 1
ATOM 686 O O . ILE B 1 11 ? -4.914 17.797 8.086 1 97.25 11 ILE B O 1
ATOM 690 N N . LYS B 1 12 ? -6.598 19.156 7.867 1 96.56 12 LYS B N 1
ATOM 691 C CA . LYS B 1 12 ? -6.062 20.172 8.773 1 96.56 12 LYS B CA 1
ATOM 692 C C . LYS B 1 12 ? -6.301 19.781 10.234 1 96.56 12 LYS B C 1
ATOM 694 O O . LYS B 1 12 ? -5.418 19.938 11.078 1 96.56 12 LYS B O 1
ATOM 699 N N . ASP B 1 13 ? -7.527 19.297 10.516 1 96.62 13 ASP B N 1
ATOM 700 C CA . ASP B 1 13 ? -7.863 18.922 11.883 1 96.62 13 ASP B CA 1
ATOM 701 C C . ASP B 1 13 ? -7.074 17.688 12.312 1 96.62 13 ASP B C 1
ATOM 703 O O . ASP B 1 13 ? -7.16 16.641 11.68 1 96.62 13 ASP B O 1
ATOM 707 N N . ASP B 1 14 ? -6.359 17.812 13.445 1 95.62 14 ASP B N 1
ATOM 708 C CA . ASP B 1 14 ? -5.465 16.75 13.898 1 95.62 14 ASP B CA 1
ATOM 709 C C . ASP B 1 14 ? -6.246 15.484 14.25 1 95.62 14 ASP B C 1
ATOM 711 O O . ASP B 1 14 ? -5.836 14.375 13.906 1 95.62 14 ASP B O 1
ATOM 715 N N . ARG B 1 15 ? -7.312 15.68 14.945 1 96.69 15 ARG B N 1
ATOM 716 C CA . ARG B 1 15 ? -8.102 14.523 15.359 1 96.69 15 ARG B CA 1
ATOM 717 C C . ARG B 1 15 ? -8.633 13.758 14.148 1 96.69 15 ARG B C 1
ATOM 719 O O . ARG B 1 15 ? -8.508 12.539 14.078 1 96.69 15 ARG B O 1
ATOM 726 N N . ASN B 1 16 ? -9.195 14.453 13.172 1 96.06 16 ASN B N 1
ATOM 727 C CA . ASN B 1 16 ? -9.695 13.828 11.961 1 96.06 16 ASN B CA 1
ATOM 728 C C . ASN B 1 16 ? -8.57 13.172 11.156 1 96.06 16 ASN B C 1
ATOM 730 O O . ASN B 1 16 ? -8.75 12.086 10.602 1 96.06 16 ASN B O 1
ATOM 734 N N . ARG B 1 17 ? -7.484 13.875 11.117 1 97.31 17 ARG B N 1
ATOM 735 C CA . ARG B 1 17 ? -6.344 13.352 10.375 1 97.31 17 ARG B CA 1
ATOM 736 C C . ARG B 1 17 ? -5.875 12.023 10.961 1 97.31 17 ARG B C 1
ATOM 738 O O . ARG B 1 17 ? -5.562 11.086 10.227 1 97.31 17 ARG B O 1
ATOM 745 N N . GLN B 1 18 ? -5.883 12.016 12.242 1 97.38 18 GLN B N 1
ATOM 746 C CA . GLN B 1 18 ? -5.445 10.797 12.914 1 97.38 18 GLN B CA 1
ATOM 747 C C . GLN B 1 18 ? -6.43 9.656 12.695 1 97.38 18 GLN B C 1
ATOM 749 O O . GLN B 1 18 ? -6.027 8.523 12.445 1 97.38 18 GLN B O 1
ATOM 754 N N . VAL B 1 19 ? -7.68 10.023 12.797 1 97.25 19 VAL B N 1
ATOM 755 C CA . VAL B 1 19 ? -8.711 9.008 12.602 1 97.25 19 VAL B CA 1
ATOM 756 C C . VAL B 1 19 ? -8.641 8.469 11.172 1 97.25 19 VAL B C 1
ATOM 758 O O . VAL B 1 19 ? -8.703 7.258 10.961 1 97.25 19 VAL B O 1
ATOM 761 N N . THR B 1 20 ? -8.516 9.344 10.219 1 97.19 20 THR B N 1
ATOM 762 C CA . THR B 1 20 ? -8.406 8.938 8.82 1 97.19 20 THR B CA 1
ATOM 763 C C . THR B 1 20 ? -7.164 8.086 8.594 1 97.19 20 THR B C 1
ATOM 765 O O . THR B 1 20 ? -7.227 7.055 7.926 1 97.19 20 THR B O 1
ATOM 768 N N . PHE B 1 21 ? -6.035 8.477 9.195 1 98.44 21 PHE B N 1
ATOM 769 C CA . PHE B 1 21 ? -4.789 7.738 9.055 1 98.44 21 PHE B CA 1
ATOM 770 C C . PHE B 1 21 ? -4.961 6.293 9.516 1 98.44 21 PHE B C 1
ATOM 772 O O . PHE B 1 21 ? -4.559 5.363 8.812 1 98.44 21 PHE B O 1
ATOM 779 N N . LEU B 1 22 ? -5.59 6.133 10.602 1 97.94 22 LEU B N 1
ATOM 780 C CA . LEU B 1 22 ? -5.746 4.801 11.172 1 97.94 22 LEU B CA 1
ATOM 781 C C . LEU B 1 22 ? -6.602 3.918 10.266 1 97.94 22 LEU B C 1
ATOM 783 O O . LEU B 1 22 ? -6.246 2.768 10 1 97.94 22 LEU B O 1
ATOM 787 N N . LYS B 1 23 ? -7.613 4.512 9.836 1 97.62 23 LYS B N 1
ATOM 788 C CA . LYS B 1 23 ? -8.539 3.742 9.008 1 97.62 23 LYS B CA 1
ATOM 789 C C . LYS B 1 23 ? -7.922 3.406 7.656 1 97.62 23 LYS B C 1
ATOM 791 O O . LYS B 1 23 ? -7.949 2.252 7.227 1 97.62 23 LYS B O 1
ATOM 796 N N . ARG B 1 24 ? -7.359 4.352 7.102 1 98.31 24 ARG B N 1
ATOM 797 C CA . ARG B 1 24 ? -6.828 4.137 5.758 1 98.31 24 ARG B CA 1
ATOM 798 C C . ARG B 1 24 ? -5.559 3.297 5.797 1 98.31 24 ARG B C 1
ATOM 800 O O . ARG B 1 24 ? -5.293 2.514 4.883 1 98.31 24 ARG B O 1
ATOM 807 N N . LYS B 1 25 ? -4.727 3.535 6.77 1 98.44 25 LYS B N 1
ATOM 808 C CA . LYS B 1 25 ? -3.543 2.697 6.941 1 98.44 25 LYS B CA 1
ATOM 809 C C . LYS B 1 25 ? -3.92 1.219 6.996 1 98.44 25 LYS B C 1
ATOM 811 O O . LYS B 1 25 ? -3.283 0.387 6.348 1 98.44 25 LYS B O 1
ATOM 816 N N . HIS B 1 26 ? -4.941 0.958 7.789 1 98.25 26 HIS B N 1
ATOM 817 C CA . HIS B 1 26 ? -5.395 -0.422 7.91 1 98.25 26 HIS B CA 1
ATOM 818 C C . HIS B 1 26 ? -5.887 -0.96 6.57 1 98.25 26 HIS B C 1
ATOM 820 O O . HIS B 1 26 ? -5.59 -2.102 6.211 1 98.25 26 HIS B O 1
ATOM 826 N N . GLY B 1 27 ? -6.656 -0.139 5.879 1 98.31 27 GLY B N 1
ATOM 827 C CA . GLY B 1 27 ? -7.121 -0.529 4.559 1 98.31 27 GLY B CA 1
ATOM 828 C C . GLY B 1 27 ? -5.992 -0.778 3.578 1 98.31 27 GLY B C 1
ATOM 829 O O . GLY B 1 27 ? -6.035 -1.737 2.805 1 98.31 27 GLY B O 1
ATOM 830 N N . LEU B 1 28 ? -5.039 0.061 3.584 1 98.81 28 LEU B N 1
ATOM 831 C CA . LEU B 1 28 ? -3.889 -0.058 2.697 1 98.81 28 LEU B CA 1
ATOM 832 C C . LEU B 1 28 ? -3.127 -1.353 2.965 1 98.81 28 LEU B C 1
ATOM 834 O O . LEU B 1 28 ? -2.787 -2.082 2.031 1 98.81 28 LEU B O 1
ATOM 838 N N . MET B 1 29 ? -2.99 -1.658 4.23 1 98.56 29 MET B N 1
ATOM 839 C CA . MET B 1 29 ? -2.264 -2.865 4.617 1 98.56 29 MET B CA 1
ATOM 840 C C . MET B 1 29 ? -3.033 -4.117 4.211 1 98.56 29 MET B C 1
ATOM 842 O O . MET B 1 29 ? -2.441 -5.094 3.742 1 98.56 29 MET B O 1
ATOM 846 N N . LYS B 1 30 ? -4.285 -4.043 4.395 1 98.31 30 LYS B N 1
ATOM 847 C CA . LYS B 1 30 ? -5.125 -5.168 3.994 1 98.31 30 LYS B CA 1
ATOM 848 C C . LYS B 1 30 ? -5.031 -5.41 2.49 1 98.31 30 LYS B C 1
ATOM 850 O O . LYS B 1 30 ? -4.887 -6.555 2.049 1 98.31 30 LYS B O 1
ATOM 855 N N . LYS B 1 31 ? -5.098 -4.363 1.769 1 98.56 31 LYS B N 1
ATOM 856 C CA . LYS B 1 31 ? -5.027 -4.484 0.315 1 98.56 31 LYS B CA 1
ATOM 857 C C . LYS B 1 31 ? -3.662 -5 -0.128 1 98.56 31 LYS B C 1
ATOM 859 O O . LYS B 1 31 ? -3.559 -5.734 -1.111 1 98.56 31 LYS B O 1
ATOM 864 N N . ALA B 1 32 ? -2.588 -4.59 0.531 1 98.81 32 ALA B N 1
ATOM 865 C CA . ALA B 1 32 ? -1.244 -5.07 0.225 1 98.81 32 ALA B CA 1
ATOM 866 C C . ALA B 1 32 ? -1.129 -6.57 0.479 1 98.81 32 ALA B C 1
ATOM 868 O O . ALA B 1 32 ? -0.567 -7.305 -0.338 1 98.81 32 ALA B O 1
ATOM 869 N N . TYR B 1 33 ? -1.654 -7.035 1.575 1 98.69 33 TYR B N 1
ATOM 870 C CA . TYR B 1 33 ? -1.665 -8.453 1.906 1 98.69 33 TYR B CA 1
ATOM 871 C C . TYR B 1 33 ? -2.408 -9.258 0.846 1 98.69 33 TYR B C 1
ATOM 873 O O . TYR B 1 33 ? -1.908 -10.273 0.365 1 98.69 33 TYR B O 1
ATOM 881 N N . GLU B 1 34 ? -3.574 -8.781 0.575 1 98.56 34 GLU B N 1
ATOM 882 C CA . GLU B 1 34 ? -4.395 -9.477 -0.411 1 98.56 34 GLU B CA 1
ATOM 883 C C . GLU B 1 34 ? -3.674 -9.586 -1.752 1 98.56 34 GLU B C 1
ATOM 885 O O . GLU B 1 34 ? -3.662 -10.648 -2.373 1 98.56 34 GLU B O 1
ATOM 890 N N . LEU B 1 35 ? -3.184 -8.453 -2.16 1 98.56 35 LEU B N 1
ATOM 891 C CA . LEU B 1 35 ? -2.459 -8.445 -3.428 1 98.56 35 LEU B CA 1
ATOM 892 C C . LEU B 1 35 ? -1.303 -9.438 -3.398 1 98.56 35 LEU B C 1
ATOM 894 O O . LEU B 1 35 ? -1.101 -10.188 -4.355 1 98.56 35 LEU B O 1
ATOM 898 N N . SER B 1 36 ? -0.559 -9.43 -2.332 1 98.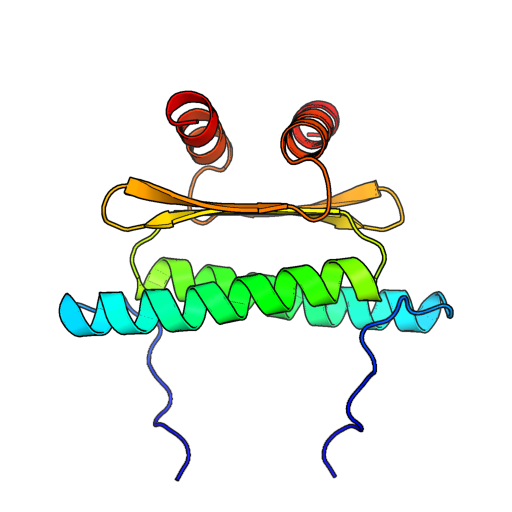75 36 SER B N 1
ATOM 899 C CA . SER B 1 36 ? 0.6 -10.312 -2.221 1 98.75 36 SER B CA 1
ATOM 900 C C . SER B 1 36 ? 0.196 -11.773 -2.355 1 98.75 36 SER B C 1
ATOM 902 O O . SER B 1 36 ? 0.859 -12.547 -3.051 1 98.75 36 SER B O 1
ATOM 904 N N . VAL B 1 37 ? -0.916 -12.172 -1.736 1 98.5 37 VAL B N 1
ATOM 905 C CA . VAL B 1 37 ? -1.362 -13.555 -1.729 1 98.5 37 VAL B CA 1
ATOM 906 C C . VAL B 1 37 ? -1.985 -13.906 -3.08 1 98.5 37 VAL B C 1
ATOM 908 O O . VAL B 1 37 ? -1.647 -14.93 -3.68 1 98.5 37 VAL B O 1
ATOM 911 N N . LEU B 1 38 ? -2.82 -13.023 -3.582 1 98.19 38 LEU B N 1
ATOM 912 C CA . LEU B 1 38 ? -3.545 -13.297 -4.82 1 98.19 38 LEU B CA 1
ATOM 913 C C . LEU B 1 38 ? -2.582 -13.445 -5.992 1 98.19 38 LEU B C 1
ATOM 915 O O . LEU B 1 38 ? -2.777 -14.305 -6.855 1 98.19 38 LEU B O 1
ATOM 919 N N . CYS B 1 39 ? -1.575 -12.602 -5.945 1 98.31 39 CYS B N 1
ATOM 920 C CA . CYS B 1 39 ? -0.773 -12.508 -7.16 1 98.31 39 CYS B CA 1
ATOM 921 C C . CYS B 1 39 ? 0.638 -13.031 -6.926 1 98.31 39 CYS B C 1
ATOM 923 O O . CYS B 1 39 ? 1.532 -12.805 -7.746 1 98.31 39 CYS B O 1
ATOM 925 N N . ASP B 1 40 ? 0.827 -13.609 -5.82 1 97.69 40 ASP B N 1
ATOM 926 C CA . ASP B 1 40 ? 2.125 -14.211 -5.523 1 97.69 40 ASP B CA 1
ATOM 927 C C . ASP B 1 40 ? 3.26 -13.219 -5.789 1 97.69 40 ASP B C 1
ATOM 929 O O . ASP B 1 40 ? 4.18 -13.516 -6.551 1 97.69 40 ASP B O 1
ATOM 933 N N . CYS B 1 41 ? 3.188 -12.102 -5.172 1 98.25 41 CYS B N 1
ATOM 934 C CA . CYS B 1 41 ? 4.207 -11.07 -5.316 1 98.25 41 CYS B CA 1
ATOM 935 C C . CYS B 1 41 ? 4.762 -10.656 -3.961 1 98.25 41 CYS B C 1
ATOM 937 O O . CYS B 1 41 ? 4.195 -11 -2.922 1 98.25 41 CYS B O 1
ATOM 939 N N . GLU B 1 42 ? 5.879 -10.07 -3.986 1 98.56 42 GLU B N 1
ATOM 940 C CA . GLU B 1 42 ? 6.508 -9.562 -2.773 1 98.56 42 GLU B CA 1
ATOM 941 C C . GLU B 1 42 ? 6.246 -8.062 -2.604 1 98.56 42 GLU B C 1
ATOM 943 O O . GLU B 1 42 ? 6.391 -7.293 -3.553 1 98.56 42 GLU B O 1
ATOM 948 N N . ILE B 1 43 ? 5.805 -7.727 -1.391 1 98.81 43 ILE B N 1
ATOM 949 C CA . ILE B 1 43 ? 5.461 -6.332 -1.145 1 98.81 43 ILE B CA 1
ATOM 950 C C . ILE B 1 43 ? 6.105 -5.863 0.156 1 98.81 43 ILE B C 1
ATOM 952 O O . ILE B 1 43 ? 6.074 -6.574 1.164 1 98.81 43 ILE B O 1
ATOM 956 N N . ALA B 1 44 ? 6.766 -4.742 0.109 1 98.81 44 ALA B N 1
ATOM 957 C CA . ALA B 1 44 ? 7.168 -3.975 1.285 1 98.81 44 ALA B CA 1
ATOM 958 C C . ALA B 1 44 ? 6.484 -2.609 1.306 1 98.81 44 ALA B C 1
ATOM 960 O O . ALA B 1 44 ? 6.48 -1.896 0.301 1 98.81 44 ALA B O 1
ATOM 961 N N . LEU B 1 45 ? 5.828 -2.338 2.406 1 98.88 45 LEU B N 1
ATOM 962 C CA . LEU B 1 45 ? 5.148 -1.07 2.643 1 98.88 45 LEU B CA 1
ATOM 963 C C . LEU B 1 45 ? 5.699 -0.382 3.887 1 98.88 45 LEU B C 1
ATOM 965 O O . LEU B 1 45 ? 5.66 -0.948 4.98 1 98.88 45 LEU B O 1
ATOM 969 N N . ILE B 1 46 ? 6.23 0.775 3.674 1 98.62 46 ILE B N 1
ATOM 970 C CA . ILE B 1 46 ? 6.797 1.567 4.758 1 98.62 46 ILE B CA 1
ATOM 971 C C . ILE B 1 46 ? 6.062 2.9 4.867 1 98.62 46 ILE B C 1
ATOM 973 O O . ILE B 1 46 ? 5.941 3.631 3.879 1 98.62 46 ILE B O 1
ATOM 977 N N . ILE B 1 47 ? 5.539 3.18 6.07 1 98.62 47 ILE B N 1
ATOM 978 C CA . ILE B 1 47 ? 4.805 4.418 6.316 1 98.62 47 ILE B CA 1
ATOM 979 C C . ILE B 1 47 ? 5.387 5.129 7.535 1 98.62 47 ILE B C 1
ATOM 981 O O . ILE B 1 47 ? 5.539 4.527 8.602 1 98.62 47 ILE B O 1
ATOM 985 N N . PHE B 1 48 ? 5.762 6.34 7.34 1 98.44 48 PHE B N 1
ATOM 986 C CA . PHE B 1 48 ? 6.023 7.23 8.461 1 98.44 48 PHE B CA 1
ATOM 987 C C . PHE B 1 48 ? 4.891 8.234 8.633 1 98.44 48 PHE B C 1
ATOM 989 O O . PHE B 1 48 ? 4.586 9 7.711 1 98.44 48 PHE B O 1
ATOM 996 N N . ASN B 1 49 ? 4.266 8.195 9.789 1 97.25 49 ASN B N 1
ATOM 997 C CA . ASN B 1 49 ? 3.189 9.164 9.984 1 97.25 49 ASN B CA 1
ATOM 998 C C . ASN B 1 49 ? 3.732 10.562 10.242 1 97.25 49 ASN B C 1
ATOM 1000 O O . ASN B 1 49 ? 4.941 10.789 10.156 1 97.25 49 ASN B O 1
ATOM 1004 N N . ASN B 1 50 ? 2.775 11.438 10.469 1 94.5 50 ASN B N 1
ATOM 1005 C CA . ASN B 1 50 ? 3.145 12.844 10.586 1 94.5 50 ASN B CA 1
ATOM 1006 C C . ASN B 1 50 ? 4.039 13.086 11.805 1 94.5 50 ASN B C 1
ATOM 1008 O O . ASN B 1 50 ? 4.836 14.023 11.812 1 94.5 50 ASN B O 1
ATOM 1012 N N . ASN B 1 51 ? 4.027 12.148 12.766 1 94 51 ASN B N 1
ATOM 1013 C CA . ASN B 1 51 ? 4.859 12.266 13.953 1 94 51 ASN B CA 1
ATOM 1014 C C . ASN B 1 51 ? 6.156 11.477 13.812 1 94 51 ASN B C 1
ATOM 1016 O O . ASN B 1 51 ? 6.941 11.391 14.766 1 94 51 ASN B O 1
ATOM 1020 N N . GLY B 1 52 ? 6.328 10.836 12.719 1 94.56 52 GLY B N 1
ATOM 1021 C CA . GLY B 1 52 ? 7.562 10.102 12.484 1 94.56 52 GLY B CA 1
ATOM 1022 C C . GLY B 1 52 ? 7.496 8.656 12.945 1 94.56 52 GLY B C 1
ATOM 1023 O O . GLY B 1 52 ? 8.492 7.938 12.891 1 94.56 52 GLY B O 1
ATOM 1024 N N . LYS B 1 53 ? 6.344 8.273 13.453 1 96.25 53 LYS B N 1
ATOM 1025 C CA . LYS B 1 53 ? 6.203 6.883 13.867 1 96.25 53 LYS B CA 1
ATOM 1026 C C . LYS B 1 53 ? 6.156 5.953 12.664 1 96.25 53 LYS B C 1
ATOM 1028 O O . LYS B 1 53 ? 5.488 6.246 11.664 1 96.25 53 LYS B O 1
ATOM 1033 N N . LEU B 1 54 ? 6.867 4.801 12.852 1 97.81 54 LEU B N 1
ATOM 1034 C CA . LEU B 1 54 ? 6.992 3.84 11.758 1 97.81 54 LEU B CA 1
ATOM 1035 C C . LEU B 1 54 ? 5.883 2.797 11.828 1 97.81 54 LEU B C 1
ATOM 1037 O O . LEU B 1 54 ? 5.605 2.244 12.898 1 97.81 54 LEU B O 1
ATOM 1041 N N . VAL B 1 55 ? 5.223 2.627 10.68 1 97.69 55 VAL B N 1
ATOM 1042 C CA . VAL B 1 55 ? 4.363 1.48 10.398 1 97.69 55 VAL B CA 1
ATOM 1043 C C . VAL B 1 55 ? 4.875 0.733 9.172 1 97.69 55 VAL B C 1
ATOM 1045 O O . VAL B 1 55 ? 5.273 1.352 8.18 1 97.69 55 VAL B O 1
ATOM 1048 N N . GLN B 1 56 ? 4.852 -0.59 9.281 1 97.88 56 GLN B N 1
ATOM 1049 C CA . GLN B 1 56 ? 5.355 -1.315 8.117 1 97.88 56 GLN B CA 1
ATOM 1050 C C . GLN B 1 56 ? 4.578 -2.607 7.895 1 97.88 56 GLN B C 1
ATOM 1052 O O . GLN B 1 56 ? 3.955 -3.133 8.82 1 97.88 56 GLN B O 1
ATOM 1057 N N . TYR B 1 57 ? 4.562 -2.975 6.68 1 98.38 57 TYR B N 1
ATOM 1058 C CA . TYR B 1 57 ? 4.094 -4.285 6.246 1 98.38 57 TYR B CA 1
ATOM 1059 C C . TYR B 1 57 ? 5.066 -4.91 5.25 1 98.38 57 TYR B C 1
ATOM 1061 O O . TYR B 1 57 ? 5.609 -4.219 4.387 1 98.38 57 TYR B O 1
ATOM 1069 N N . ALA B 1 58 ? 5.266 -6.199 5.434 1 98.5 58 ALA B N 1
ATOM 1070 C CA . ALA B 1 58 ? 6.039 -6.961 4.453 1 98.5 58 ALA B CA 1
ATOM 1071 C C . ALA B 1 58 ? 5.434 -8.344 4.23 1 98.5 58 ALA B C 1
ATOM 1073 O O . ALA B 1 58 ? 5.012 -9.008 5.184 1 98.5 58 ALA B O 1
ATOM 1074 N N . SER B 1 59 ? 5.336 -8.719 2.969 1 97.94 59 SER B N 1
ATOM 1075 C CA . SER B 1 59 ? 4.777 -10.031 2.645 1 97.94 59 SER B CA 1
ATOM 1076 C C . SER B 1 59 ? 5.691 -11.156 3.117 1 97.94 59 SER B C 1
ATOM 1078 O O . SER B 1 59 ? 5.234 -12.273 3.355 1 97.94 59 SER B O 1
ATOM 1080 N N . THR B 1 60 ? 6.926 -10.953 3.094 1 95 60 THR B N 1
ATOM 1081 C CA . THR B 1 60 ? 7.949 -11.836 3.645 1 95 60 THR B CA 1
ATOM 1082 C C . THR B 1 60 ? 8.914 -11.055 4.531 1 95 60 THR B C 1
ATOM 1084 O O . THR B 1 60 ? 8.492 -10.203 5.316 1 95 60 THR B O 1
ATOM 1087 N N . ASP B 1 61 ? 10.133 -11.32 4.375 1 96.19 61 ASP B N 1
ATOM 1088 C CA . ASP B 1 61 ? 11.156 -10.594 5.121 1 96.19 61 ASP B CA 1
ATOM 1089 C C . ASP B 1 61 ? 11.477 -9.25 4.465 1 96.19 61 ASP B C 1
ATOM 1091 O O . ASP B 1 61 ? 11.938 -9.203 3.324 1 96.19 61 ASP B O 1
ATOM 1095 N N . ILE B 1 62 ? 11.211 -8.227 5.273 1 97.19 62 ILE B N 1
ATOM 1096 C CA . ILE B 1 62 ? 11.336 -6.891 4.707 1 97.19 62 ILE B CA 1
ATOM 1097 C C . ILE B 1 62 ? 12.789 -6.629 4.316 1 97.19 62 ILE B C 1
ATOM 1099 O O . ILE B 1 62 ? 13.062 -5.969 3.311 1 97.19 62 ILE B O 1
ATOM 1103 N N . ASP B 1 63 ? 13.781 -7.074 5.094 1 96.5 63 ASP B N 1
ATOM 1104 C CA . ASP B 1 63 ? 15.188 -6.863 4.77 1 96.5 63 ASP B CA 1
ATOM 1105 C C . ASP B 1 63 ? 15.547 -7.52 3.436 1 96.5 63 ASP B C 1
ATOM 1107 O O . ASP B 1 63 ? 16.344 -6.969 2.664 1 96.5 63 ASP B O 1
ATOM 1111 N N . LYS B 1 64 ? 14.992 -8.602 3.234 1 97.19 64 LYS B N 1
ATOM 1112 C CA . LY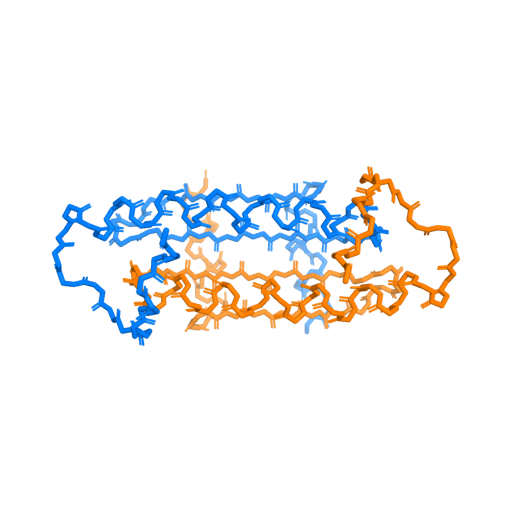S B 1 64 ? 15.258 -9.297 1.975 1 97.19 64 LYS B CA 1
ATOM 1113 C C . LYS B 1 64 ? 14.664 -8.523 0.795 1 97.19 64 LYS B C 1
ATOM 1115 O O . LYS B 1 64 ? 15.305 -8.398 -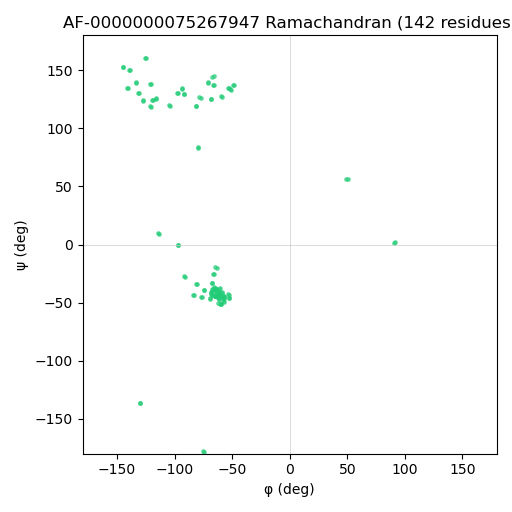0.252 1 97.19 64 LYS B O 1
ATOM 1120 N N . ILE B 1 65 ? 13.445 -8.047 0.998 1 97.75 65 ILE B N 1
ATOM 1121 C CA . ILE B 1 65 ? 12.805 -7.289 -0.074 1 97.75 65 ILE B CA 1
ATOM 1122 C C . ILE B 1 65 ? 13.609 -6.027 -0.366 1 97.75 65 ILE B C 1
ATOM 1124 O O . ILE B 1 65 ? 13.844 -5.688 -1.528 1 97.75 65 ILE B O 1
ATOM 1128 N N . LEU B 1 66 ? 14.055 -5.344 0.689 1 97.31 66 LEU B N 1
ATOM 1129 C CA . LEU B 1 66 ? 14.805 -4.109 0.517 1 97.31 66 LEU B CA 1
ATOM 1130 C C . LEU B 1 66 ? 16.156 -4.387 -0.125 1 97.31 66 LEU B C 1
ATOM 1132 O O . LEU B 1 66 ? 16.656 -3.576 -0.913 1 97.31 66 LEU B O 1
ATOM 1136 N N . MET B 1 67 ? 16.75 -5.453 0.254 1 96.69 67 MET B N 1
ATOM 1137 C CA . MET B 1 67 ? 18 -5.848 -0.389 1 96.69 67 MET B CA 1
ATOM 1138 C C . MET B 1 67 ? 17.797 -6.09 -1.88 1 96.69 67 MET B C 1
ATOM 1140 O O . MET B 1 67 ? 18.578 -5.629 -2.705 1 96.69 67 MET B O 1
ATOM 1144 N N . LYS B 1 68 ? 16.844 -6.871 -2.221 1 96.94 68 LYS B N 1
ATOM 1145 C CA . LYS B 1 68 ? 16.5 -7.105 -3.621 1 96.94 68 LYS B CA 1
ATOM 1146 C C . LYS B 1 68 ? 16.266 -5.789 -4.359 1 96.94 68 LYS B C 1
ATOM 1148 O O . LYS B 1 68 ? 16.734 -5.613 -5.488 1 96.94 68 LYS B O 1
ATOM 1153 N N . TYR B 1 69 ? 15.578 -4.926 -3.734 1 97.44 69 TYR B N 1
ATOM 1154 C CA . TYR B 1 69 ? 15.32 -3.607 -4.297 1 97.44 69 TYR B CA 1
ATOM 1155 C C . TYR B 1 69 ? 16.625 -2.881 -4.613 1 97.44 69 TYR B C 1
ATOM 1157 O O . TYR B 1 69 ? 16.766 -2.299 -5.688 1 97.44 69 TYR B O 1
ATOM 1165 N N . THR B 1 70 ? 17.547 -2.891 -3.703 1 95.31 70 THR B N 1
ATOM 1166 C CA . THR B 1 70 ? 18.812 -2.207 -3.885 1 95.31 70 THR B CA 1
ATOM 1167 C C . THR B 1 70 ? 19.62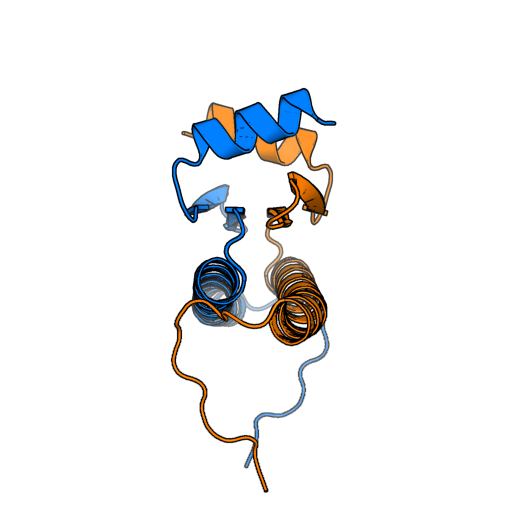5 -2.859 -5.004 1 95.31 70 THR B C 1
ATOM 1169 O O . THR B 1 70 ? 20.406 -2.191 -5.684 1 95.31 70 THR B O 1
ATOM 1172 N N . GLU B 1 71 ? 19.375 -4.105 -5.234 1 95.12 71 GLU B N 1
ATOM 1173 C CA . GLU B 1 71 ? 20.125 -4.855 -6.234 1 95.12 71 GLU B CA 1
ATOM 1174 C C . GLU B 1 71 ? 19.594 -4.586 -7.641 1 95.12 71 GLU B C 1
ATOM 1176 O O . GLU B 1 71 ? 20.359 -4.582 -8.609 1 95.12 71 GLU B O 1
ATOM 1181 N N . VAL B 1 72 ? 18.359 -4.391 -7.699 1 91.25 72 VAL B N 1
ATOM 1182 C CA . VAL B 1 72 ? 17.734 -4.316 -9.016 1 91.25 72 VAL B CA 1
ATOM 1183 C C . VAL B 1 72 ? 17.688 -2.865 -9.484 1 91.25 72 VAL B C 1
ATOM 1185 O O . VAL B 1 72 ? 17.672 -2.598 -10.688 1 91.25 72 VAL B O 1
ATOM 1188 N N . ARG B 1 73 ? 17.656 -1.964 -8.594 1 82.06 73 ARG B N 1
ATOM 1189 C CA . ARG B 1 73 ? 17.516 -0.569 -9 1 82.06 73 ARG B CA 1
ATOM 1190 C C . ARG B 1 73 ? 18.797 -0.063 -9.656 1 82.06 73 ARG B C 1
ATOM 1192 O O . ARG B 1 73 ? 18.75 0.62 -10.68 1 82.06 73 ARG B O 1
#

Secondary structure (DSSP, 8-state):
-PPPPPPSS----HHHHHHHHHHHHHHHHHHHHHHHHHTT-EEEEEEE-TT--EEEEESS-HHHHHHHHHHH-/-PPPPPPSS----HHHHHHHHHHHHHHHHHHHHHHHHHTT-EEEEEEE-TT--EEEEESS-HHHHHHHHHHH-

InterPro domains:
  IPR002100 Transcription factor, MADS-box [PF00319] (10-57)
  IPR002100 Transcription factor, MADS-box [PR00404] (3-23)
  IPR002100 Transcription factor, MADS-box [PR00404] (23-38)
  IPR002100 Transcription factor, MADS-box [PR00404] (38-59)
  IPR002100 Transcription factor, MADS-box [PS00350] (3-57)
  IPR002100 Transcription factor, MADS-box [PS50066] (1-61)
  IPR002100 Transcription factor, MADS-box [SM00432] (1-60)
  IPR036879 Transcription factor, MADS-box superfamily [G3DSA:3.40.1810.10] (13-73)
  IPR036879 Transcription factor, MADS-box superfamily [SSF55455] (2-71)

Foldseek 3Di:
DDDPDDDPDDDDDPVVNVVCCVVVVVVVQVVQQVCCVVVVDWDKDWDQDPVRDIDIDTNDDNVVVVVVVVVPD/DDDPDDDPDDDDDPVVNVVCCVVVVVVVQVVQQVCCVVVVDWDKDWDQDPVRDIDIDTNPDNVVVVVVVVVPD

Organism: NCBI:txid747725